Protein AF-X8HZS5-F1 (afdb_monomer_lite)

Foldseek 3Di:
DDDDPDPVRVVVVCVVVVVLQVVLCPPPDPVQQQPDDPVAPDGVVRLVVLVVVVVVLVVVQVVCVVVVHDDDDPDDDPPDCSSVRSVVVVVVVVVVD

Radius of gyration: 16.53 Å; chains: 1; bounding box: 34×29×46 Å

Sequence (97 aa):
MKEYTSKAELTNAIKASYKKYIDEFENISEDFKDKRFEEVDRTPAENLAYQVGWTTLLLKWEKDEKIGLEVHINTVAPFGTFRTKIRKWKKLALQKN

Secondary structure (DSSP, 8-state):
----SSHHHHHHHHHHHHHHHHTTTTT--GGGTT--BTTBS--HHHHHHHHHHHHHHHHHHHHHHHTT------------SHHHHHHHHHHHHHH--

pLDDT: mean 90.87, std 7.94, range [52.94, 96.94]

Structure (mmCIF, N/CA/C/O backbone):
data_AF-X8HZS5-F1
#
_entry.id   AF-X8HZS5-F1
#
loop_
_atom_site.group_PDB
_atom_site.id
_atom_site.type_symbol
_atom_site.label_atom_id
_atom_site.label_alt_id
_atom_site.label_comp_id
_atom_site.label_asym_id
_atom_site.label_entity_id
_atom_site.label_seq_id
_atom_site.pdbx_PDB_ins_code
_atom_site.Cartn_x
_atom_site.Cartn_y
_atom_site.Cartn_z
_atom_site.occupancy
_atom_site.B_iso_or_equiv
_atom_site.auth_seq_id
_atom_site.auth_comp_id
_atom_site.auth_asym_id
_atom_site.auth_atom_id
_atom_site.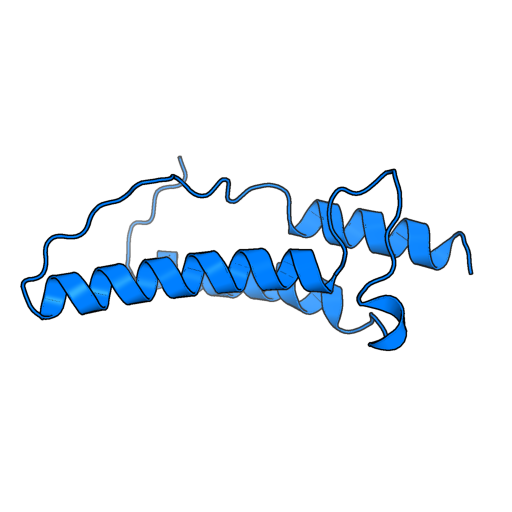pdbx_PDB_model_num
ATOM 1 N N . MET A 1 1 ? 6.283 13.003 14.199 1.00 72.12 1 MET A N 1
ATOM 2 C CA . MET A 1 1 ? 5.209 12.085 13.759 1.00 72.12 1 MET A CA 1
ATOM 3 C C . MET A 1 1 ? 4.077 12.953 13.231 1.00 72.12 1 MET A C 1
ATOM 5 O O . MET A 1 1 ? 3.931 14.052 13.745 1.00 72.12 1 MET A O 1
ATOM 9 N N . LYS A 1 2 ? 3.362 12.564 12.170 1.00 82.38 2 LYS A N 1
ATOM 10 C CA . LYS A 1 2 ? 2.245 13.387 11.684 1.00 82.38 2 LYS A CA 1
ATOM 11 C C . LYS A 1 2 ? 1.023 13.101 12.550 1.00 82.38 2 LYS A C 1
ATOM 13 O O . LYS A 1 2 ? 0.637 11.942 12.663 1.00 82.38 2 LYS A O 1
ATOM 18 N N . GLU A 1 3 ? 0.465 14.136 13.155 1.00 92.81 3 GLU A N 1
ATOM 19 C CA . GLU A 1 3 ? -0.736 14.044 13.984 1.00 92.81 3 GLU A CA 1
ATOM 20 C C . GLU A 1 3 ? -1.978 14.326 13.136 1.00 92.81 3 GLU A C 1
ATOM 22 O O . GLU A 1 3 ? -1.899 15.041 12.135 1.00 92.81 3 GLU A O 1
ATOM 27 N N . TYR A 1 4 ? -3.106 13.732 13.520 1.00 94.94 4 TYR A N 1
ATOM 28 C CA . TYR A 1 4 ? -4.395 13.916 12.858 1.00 94.94 4 TYR A CA 1
ATOM 29 C C . TYR A 1 4 ? -5.433 14.307 13.903 1.00 94.94 4 TYR A C 1
ATOM 31 O O . TYR A 1 4 ? -5.589 13.628 14.915 1.00 94.94 4 TYR A O 1
ATOM 39 N N . THR A 1 5 ? -6.156 15.387 13.639 1.00 94.50 5 THR A N 1
ATOM 40 C CA . THR A 1 5 ? -7.121 15.990 14.570 1.00 94.50 5 THR A CA 1
ATOM 41 C C . THR A 1 5 ? -8.508 15.355 14.485 1.00 94.50 5 THR A C 1
ATOM 43 O O . THR A 1 5 ? -9.330 15.525 15.382 1.00 94.50 5 THR A O 1
ATOM 46 N N . SER A 1 6 ? -8.793 14.604 13.415 1.00 96.56 6 SER A N 1
ATOM 47 C CA . SER A 1 6 ? -10.078 13.929 13.234 1.00 96.56 6 SER A CA 1
ATOM 48 C C . SER A 1 6 ? -9.971 12.623 12.448 1.00 96.56 6 SER A C 1
ATOM 50 O O . SER A 1 6 ? -9.082 12.428 11.613 1.00 96.56 6 SER A O 1
ATOM 52 N N . LYS A 1 7 ? -10.960 11.742 12.645 1.00 95.38 7 LYS A N 1
ATOM 53 C CA . LYS A 1 7 ? -11.135 10.520 11.841 1.00 95.38 7 LYS A CA 1
ATOM 54 C C . LYS A 1 7 ? -11.212 10.830 10.341 1.00 95.38 7 LYS A C 1
ATOM 56 O O . LYS A 1 7 ? -10.670 10.078 9.528 1.00 95.38 7 LYS A O 1
ATOM 61 N N . ALA A 1 8 ? -11.881 11.924 9.974 1.00 96.94 8 ALA A N 1
ATOM 62 C CA . ALA A 1 8 ? -12.014 12.3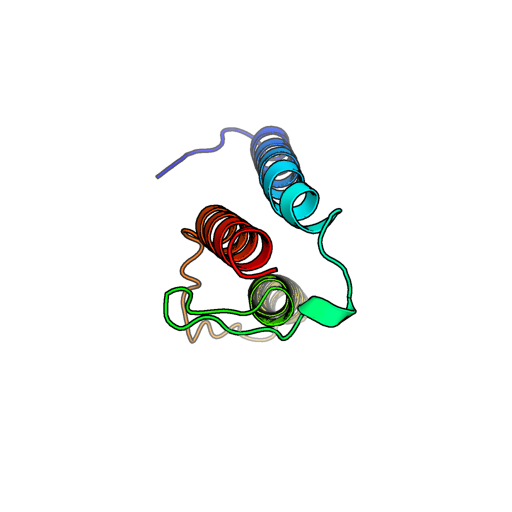57 8.587 1.00 96.94 8 ALA A CA 1
ATOM 63 C C . ALA A 1 8 ? -10.657 12.759 7.993 1.00 96.94 8 ALA A C 1
ATOM 65 O O . ALA A 1 8 ? -10.329 12.338 6.886 1.00 96.94 8 ALA A O 1
ATOM 66 N N . GLU A 1 9 ? -9.843 13.500 8.747 1.00 96.44 9 GLU A N 1
ATOM 67 C CA . GLU A 1 9 ? -8.502 13.907 8.325 1.00 96.44 9 GLU A CA 1
ATOM 68 C C . GLU A 1 9 ? -7.599 12.695 8.064 1.00 96.44 9 GLU A C 1
ATOM 70 O O . GLU A 1 9 ? -7.013 12.584 6.984 1.00 96.44 9 GLU A O 1
ATOM 75 N N . LEU A 1 10 ? -7.562 11.741 9.001 1.00 95.00 10 LEU A N 1
ATOM 76 C CA . LEU A 1 10 ? -6.805 10.498 8.844 1.00 95.00 10 LEU A CA 1
ATOM 77 C C . LEU A 1 10 ? -7.284 9.699 7.624 1.00 95.00 10 LEU A C 1
ATOM 79 O O . LEU A 1 10 ? -6.481 9.274 6.793 1.00 95.00 10 LEU A O 1
ATOM 83 N N . THR A 1 11 ? -8.600 9.534 7.475 1.00 95.94 11 THR A N 1
ATOM 84 C CA . THR A 1 11 ? -9.192 8.791 6.352 1.00 95.94 11 THR A CA 1
ATOM 85 C C . THR A 1 11 ? -8.841 9.438 5.011 1.00 95.94 11 THR A C 1
ATOM 87 O O . THR A 1 11 ? -8.471 8.746 4.060 1.00 95.94 11 THR A O 1
ATOM 90 N N . ASN A 1 12 ? -8.914 10.766 4.925 1.00 96.50 12 ASN A N 1
ATOM 91 C CA . ASN A 1 12 ? -8.571 11.508 3.715 1.00 96.50 12 ASN A CA 1
ATOM 92 C C . ASN A 1 12 ? -7.075 11.413 3.401 1.00 96.50 12 ASN A C 1
ATOM 94 O O . ASN A 1 12 ? -6.705 11.230 2.240 1.00 96.50 12 ASN A O 1
ATOM 98 N N . ALA A 1 13 ? -6.213 11.463 4.417 1.00 94.56 13 ALA A N 1
ATOM 99 C CA . ALA A 1 13 ? -4.775 11.294 4.248 1.00 94.56 13 ALA A CA 1
ATOM 100 C C . ALA A 1 13 ? -4.405 9.889 3.743 1.00 94.56 13 ALA A C 1
ATOM 102 O O . ALA A 1 13 ? -3.563 9.769 2.845 1.00 94.56 13 ALA A O 1
ATOM 103 N N . ILE A 1 14 ? -5.064 8.841 4.258 1.00 93.69 14 ILE A N 1
ATOM 104 C CA . ILE A 1 14 ? -4.909 7.459 3.779 1.00 93.69 14 ILE A CA 1
ATOM 105 C C . ILE A 1 14 ? -5.338 7.366 2.314 1.00 93.69 14 ILE A C 1
ATOM 107 O O . ILE A 1 14 ? -4.545 6.928 1.483 1.00 93.69 14 ILE A O 1
ATOM 111 N N . LYS A 1 15 ? -6.541 7.843 1.968 1.00 95.94 15 LYS A N 1
ATOM 112 C CA . LYS A 1 15 ? -7.059 7.820 0.587 1.00 95.94 15 LYS A CA 1
ATOM 113 C C . LYS A 1 15 ? -6.140 8.556 -0.388 1.00 95.94 15 LYS A C 1
ATOM 115 O O . LYS A 1 15 ? -5.804 8.020 -1.440 1.00 95.94 15 LYS A O 1
ATOM 120 N N . ALA A 1 16 ? -5.696 9.761 -0.033 1.00 95.38 16 ALA A N 1
ATOM 121 C CA . ALA A 1 16 ? -4.823 10.566 -0.882 1.00 95.38 16 ALA A CA 1
ATOM 122 C C . ALA A 1 16 ? -3.443 9.916 -1.086 1.00 95.38 16 ALA A C 1
ATOM 124 O O . ALA A 1 16 ? -2.887 9.967 -2.185 1.00 95.38 16 ALA A O 1
ATOM 125 N N . SER A 1 17 ? -2.884 9.299 -0.042 1.00 92.69 17 SER A N 1
ATOM 126 C CA . SER A 1 17 ? -1.592 8.604 -0.120 1.00 92.69 17 SER A CA 1
ATOM 127 C C . SER A 1 17 ? -1.699 7.295 -0.901 1.00 92.69 17 SER A C 1
ATOM 129 O O . SER A 1 17 ? -0.842 7.021 -1.740 1.00 92.69 17 SER A O 1
ATOM 131 N N . TYR A 1 18 ? -2.772 6.532 -0.675 1.00 93.88 18 TYR A N 1
ATOM 132 C CA . TYR A 1 18 ? -3.084 5.315 -1.417 1.00 93.88 18 TYR A CA 1
ATOM 133 C C . TYR A 1 18 ? -3.261 5.602 -2.906 1.00 93.88 18 TYR A C 1
ATOM 135 O O . TYR A 1 18 ? -2.617 4.942 -3.713 1.00 93.88 18 TYR A O 1
ATOM 143 N N . LYS A 1 19 ? -4.030 6.638 -3.273 1.00 95.75 19 LYS A N 1
ATOM 144 C CA . LYS A 1 19 ? -4.209 7.027 -4.676 1.00 95.75 19 LYS A CA 1
ATOM 145 C C . LYS A 1 19 ? -2.865 7.275 -5.370 1.00 95.75 19 LYS A C 1
ATOM 147 O O . LYS A 1 19 ? -2.552 6.650 -6.371 1.00 95.75 19 LYS A O 1
ATOM 152 N N . LYS A 1 20 ? -2.003 8.103 -4.772 1.00 94.62 20 LYS A N 1
ATOM 153 C CA . LYS A 1 20 ? -0.657 8.370 -5.312 1.00 94.62 20 LYS A CA 1
ATOM 154 C C . LYS A 1 20 ? 0.207 7.115 -5.455 1.00 94.62 20 LYS A C 1
ATOM 156 O O . LYS A 1 20 ? 1.154 7.136 -6.236 1.00 94.62 20 LYS A O 1
ATOM 161 N N . TYR A 1 21 ? -0.028 6.092 -4.638 1.00 94.88 21 TYR A N 1
ATOM 162 C CA . TYR A 1 21 ? 0.698 4.829 -4.685 1.00 94.88 21 TYR A CA 1
ATOM 163 C C . TYR A 1 21 ? 0.145 3.893 -5.762 1.00 94.88 21 TYR A C 1
ATOM 165 O O . TYR A 1 21 ? 0.929 3.416 -6.576 1.00 94.88 21 TYR A O 1
ATOM 173 N N . ILE A 1 22 ? -1.171 3.663 -5.792 1.00 95.50 22 ILE A N 1
ATOM 174 C CA . ILE A 1 22 ? -1.798 2.713 -6.716 1.00 95.50 22 ILE A CA 1
ATOM 175 C C . ILE A 1 22 ? -1.729 3.193 -8.169 1.00 95.50 22 ILE A C 1
ATOM 177 O O . ILE A 1 22 ? -1.441 2.389 -9.050 1.00 95.50 22 ILE A O 1
ATOM 181 N N . ASP A 1 23 ? -1.832 4.508 -8.401 1.00 96.00 23 ASP A N 1
ATOM 182 C CA . ASP A 1 23 ? -1.669 5.119 -9.728 1.00 96.00 23 ASP A CA 1
ATOM 183 C C . ASP A 1 23 ? -0.271 4.815 -10.330 1.00 96.00 23 ASP A C 1
ATOM 185 O O . ASP A 1 23 ? -0.069 4.870 -11.541 1.00 96.00 23 ASP A O 1
ATOM 189 N N . GLU A 1 24 ? 0.739 4.460 -9.517 1.00 95.12 24 GLU A N 1
ATOM 190 C CA . GLU A 1 24 ? 2.054 4.075 -10.048 1.00 95.12 24 GLU A CA 1
ATOM 191 C C . GLU A 1 24 ? 2.037 2.719 -10.780 1.00 95.12 24 GLU A C 1
ATOM 193 O O . GLU A 1 24 ? 2.981 2.467 -11.535 1.00 95.12 24 GLU A O 1
ATOM 198 N N . PHE A 1 25 ? 1.006 1.888 -10.587 1.00 94.81 25 PHE A N 1
ATOM 199 C CA . PHE A 1 25 ? 0.880 0.540 -11.157 1.00 94.81 25 PHE A CA 1
ATOM 200 C C . PHE A 1 25 ? 0.015 0.474 -12.424 1.00 94.81 25 PHE A C 1
ATOM 202 O O . PHE A 1 25 ? 0.145 -0.495 -13.160 1.00 94.81 25 PHE A O 1
ATOM 209 N N . GLU A 1 26 ? -0.797 1.495 -12.730 1.00 92.75 26 GLU A N 1
ATOM 210 C CA . GLU A 1 26 ? -1.746 1.486 -13.867 1.00 92.75 26 GLU A CA 1
ATOM 211 C C . GLU A 1 26 ? -1.099 1.171 -15.227 1.0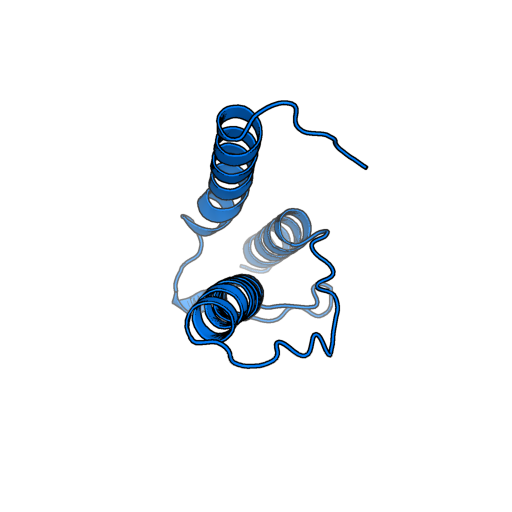0 92.75 26 GLU A C 1
ATOM 213 O O . GLU A 1 26 ? -1.734 0.591 -16.099 1.00 92.75 26 GLU A O 1
ATOM 218 N N . ASN A 1 27 ? 0.174 1.535 -15.407 1.00 89.81 27 ASN A N 1
ATOM 219 C CA . ASN A 1 27 ? 0.910 1.366 -16.665 1.00 89.81 27 ASN A CA 1
ATOM 220 C C . ASN A 1 27 ? 1.951 0.233 -16.613 1.00 89.81 27 ASN A C 1
ATOM 222 O O . ASN A 1 27 ? 2.913 0.239 -17.381 1.00 89.81 27 ASN A O 1
ATOM 226 N N . ILE A 1 28 ? 1.826 -0.700 -15.667 1.00 91.75 28 ILE A N 1
ATOM 227 C CA . ILE A 1 28 ? 2.703 -1.871 -15.570 1.00 91.75 28 ILE A CA 1
ATOM 228 C C . ILE A 1 28 ? 1.962 -3.061 -16.182 1.00 91.75 28 ILE A C 1
ATOM 230 O O . ILE A 1 28 ? 0.943 -3.478 -15.645 1.00 91.75 28 ILE A O 1
ATOM 234 N N . SER A 1 29 ? 2.472 -3.612 -17.291 1.00 93.25 29 SER A N 1
ATOM 235 C CA . SER A 1 29 ? 1.927 -4.864 -17.843 1.00 93.25 29 SER A CA 1
ATOM 236 C C . SER A 1 29 ? 2.095 -6.003 -16.836 1.00 93.25 29 SER A C 1
ATOM 238 O O . SER A 1 29 ? 3.145 -6.111 -16.193 1.00 93.25 29 SER A O 1
ATOM 240 N N . GLU A 1 30 ? 1.094 -6.879 -16.753 1.00 92.50 30 GLU A N 1
ATOM 241 C CA . GLU A 1 30 ? 1.117 -8.082 -15.913 1.00 92.50 30 GLU A CA 1
ATOM 242 C C . GLU A 1 30 ? 2.325 -8.981 -16.214 1.00 92.50 30 GLU A C 1
ATOM 244 O O . GLU A 1 30 ? 2.907 -9.559 -15.298 1.00 92.50 30 GLU A O 1
ATOM 249 N N . ASP A 1 31 ? 2.801 -9.009 -17.462 1.00 93.38 31 ASP A N 1
ATOM 250 C CA . ASP A 1 31 ? 3.994 -9.774 -17.859 1.00 93.38 31 ASP A CA 1
ATOM 251 C C . ASP A 1 31 ? 5.268 -9.327 -17.120 1.00 93.38 31 ASP A C 1
ATOM 253 O O . ASP A 1 31 ? 6.230 -10.085 -16.986 1.00 93.38 31 ASP A O 1
ATOM 257 N N . PHE A 1 32 ? 5.294 -8.090 -16.612 1.00 93.06 32 PHE A N 1
ATOM 258 C CA . PHE A 1 32 ? 6.428 -7.550 -15.868 1.00 93.06 32 PHE A CA 1
ATOM 259 C C . PHE A 1 32 ? 6.257 -7.619 -14.346 1.00 93.06 32 PHE A C 1
ATOM 261 O O . PHE A 1 32 ? 7.172 -7.208 -13.627 1.00 93.06 32 PHE A O 1
ATOM 268 N N . LYS A 1 33 ? 5.143 -8.148 -13.824 1.00 93.38 33 LYS A N 1
ATOM 269 C CA . LYS A 1 33 ? 4.830 -8.106 -12.383 1.00 93.38 33 LYS A CA 1
ATOM 270 C C . LYS A 1 33 ? 5.882 -8.777 -11.491 1.00 93.38 33 LYS A C 1
ATOM 272 O O . LYS A 1 33 ? 6.058 -8.358 -10.347 1.00 93.38 33 LYS A O 1
ATOM 277 N N . ASP A 1 34 ? 6.606 -9.760 -12.033 1.00 96.19 34 ASP A N 1
ATOM 278 C CA . ASP A 1 34 ? 7.640 -10.539 -11.340 1.00 96.19 34 ASP A CA 1
ATOM 279 C C . ASP A 1 34 ? 9.070 -10.226 -11.824 1.00 96.19 34 ASP A C 1
ATOM 281 O O . ASP A 1 34 ? 10.036 -10.833 -11.356 1.00 96.19 34 ASP A O 1
ATOM 285 N N . LYS A 1 35 ? 9.252 -9.256 -12.735 1.00 94.44 35 LYS A N 1
ATOM 286 C CA . LYS A 1 35 ? 10.589 -8.879 -13.224 1.00 94.44 35 LYS A CA 1
ATOM 287 C C . LYS A 1 35 ? 11.384 -8.221 -12.093 1.00 94.44 35 LYS A C 1
ATOM 289 O O . LYS A 1 35 ? 10.973 -7.198 -11.539 1.00 94.44 35 LYS A O 1
ATOM 294 N N . ARG A 1 36 ? 12.541 -8.795 -11.761 1.00 94.75 36 ARG A N 1
ATOM 295 C CA . ARG A 1 36 ? 13.447 -8.303 -10.711 1.00 94.75 36 ARG A CA 1
ATOM 296 C C . ARG A 1 36 ? 14.603 -7.499 -11.311 1.00 94.75 36 ARG A C 1
ATOM 298 O O . ARG A 1 36 ? 15.091 -7.817 -12.391 1.00 94.75 36 ARG A O 1
ATOM 305 N N . PHE A 1 37 ? 15.051 -6.481 -10.582 1.00 93.12 37 PHE A N 1
ATOM 306 C CA . PHE A 1 37 ? 16.261 -5.711 -10.877 1.00 93.12 37 PHE A CA 1
ATOM 307 C C . PHE A 1 37 ? 17.124 -5.650 -9.618 1.00 93.12 37 PHE A C 1
ATOM 309 O O . PHE A 1 37 ? 16.576 -5.460 -8.538 1.00 93.12 37 PHE A O 1
ATOM 316 N N . GLU A 1 38 ? 18.445 -5.788 -9.733 1.00 90.88 38 GLU A N 1
ATOM 317 C CA . GLU A 1 38 ? 19.360 -5.787 -8.575 1.00 90.88 38 GLU A CA 1
ATOM 318 C C . GLU A 1 38 ? 19.292 -4.480 -7.774 1.00 90.88 38 GLU A C 1
ATOM 320 O O . GLU A 1 38 ? 19.462 -4.458 -6.558 1.00 90.88 38 GLU A O 1
ATOM 325 N N . GLU A 1 39 ? 18.974 -3.373 -8.442 1.00 90.62 39 GLU A N 1
ATOM 326 C CA . GLU A 1 39 ? 18.914 -2.051 -7.838 1.00 90.62 39 GLU A CA 1
ATOM 327 C C . GLU A 1 39 ? 17.613 -1.802 -7.046 1.00 90.62 39 GLU A C 1
ATOM 329 O O . GLU A 1 39 ? 17.466 -0.727 -6.443 1.00 90.62 39 GLU A O 1
ATOM 334 N N . VAL A 1 40 ? 16.652 -2.739 -7.064 1.00 91.31 40 VAL A N 1
ATOM 335 C CA . VAL A 1 40 ? 15.368 -2.650 -6.350 1.00 91.31 40 VAL A CA 1
ATOM 336 C C . VAL A 1 40 ? 15.061 -3.963 -5.627 1.00 91.31 40 VAL A C 1
ATOM 338 O O . VAL A 1 40 ? 15.053 -5.041 -6.202 1.00 91.31 40 VAL A O 1
ATOM 341 N N . ASP A 1 41 ? 14.717 -3.859 -4.350 1.00 88.69 41 ASP A N 1
ATOM 342 C CA . ASP A 1 41 ? 14.505 -4.993 -3.449 1.00 88.69 41 ASP A CA 1
ATOM 343 C C . ASP A 1 41 ? 13.240 -5.820 -3.733 1.00 88.69 41 ASP A C 1
ATOM 345 O O . ASP A 1 41 ? 13.136 -6.948 -3.260 1.00 88.69 41 ASP A O 1
ATOM 349 N N . ARG A 1 42 ? 12.264 -5.269 -4.464 1.00 91.62 42 ARG A N 1
ATOM 350 C CA . ARG A 1 42 ? 10.948 -5.888 -4.676 1.00 91.62 42 ARG A CA 1
ATOM 351 C C . ARG A 1 42 ? 10.477 -5.773 -6.119 1.00 91.62 42 ARG A C 1
ATOM 353 O O . ARG A 1 42 ? 10.636 -4.718 -6.739 1.00 91.62 42 ARG A O 1
ATOM 360 N N . THR A 1 43 ? 9.824 -6.820 -6.608 1.00 95.62 43 THR A N 1
ATOM 361 C CA . THR A 1 43 ? 9.018 -6.769 -7.837 1.00 95.62 43 THR A CA 1
ATOM 362 C C . THR A 1 43 ? 7.726 -5.962 -7.610 1.00 95.62 43 THR A C 1
ATOM 364 O O . THR A 1 43 ? 7.353 -5.707 -6.456 1.00 95.62 43 THR A O 1
ATOM 367 N N . PRO A 1 44 ? 7.010 -5.531 -8.668 1.00 96.31 44 PRO A N 1
ATOM 368 C CA . PRO A 1 44 ? 5.685 -4.929 -8.525 1.00 96.31 44 PRO A CA 1
ATOM 369 C C . PRO A 1 44 ? 4.720 -5.795 -7.703 1.00 96.31 44 PRO A C 1
ATOM 371 O O . PRO A 1 44 ? 4.077 -5.277 -6.786 1.00 96.31 44 PRO A O 1
ATOM 374 N N . ALA A 1 45 ? 4.684 -7.107 -7.959 1.00 96.31 45 ALA A N 1
ATOM 375 C CA . ALA A 1 45 ? 3.847 -8.041 -7.212 1.00 96.31 45 ALA A CA 1
ATOM 376 C C . ALA A 1 45 ? 4.232 -8.097 -5.723 1.00 96.31 45 ALA A C 1
ATOM 378 O O . ALA A 1 45 ? 3.370 -7.961 -4.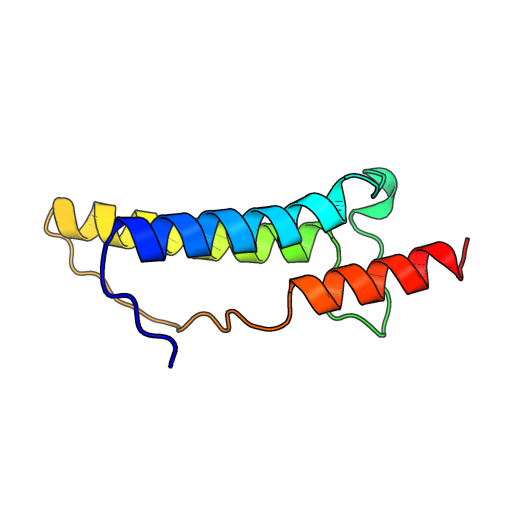856 1.00 96.31 45 ALA A O 1
ATOM 379 N N . GLU A 1 46 ? 5.525 -8.204 -5.402 1.00 95.69 46 GLU A N 1
ATOM 380 C CA . GLU A 1 46 ? 6.015 -8.212 -4.015 1.00 95.69 46 GLU A CA 1
ATOM 381 C C . GLU A 1 46 ? 5.742 -6.888 -3.287 1.00 95.69 46 GLU A C 1
ATOM 383 O O . GLU A 1 46 ? 5.467 -6.868 -2.085 1.00 95.69 46 GLU A O 1
ATOM 388 N N . ASN A 1 47 ? 5.812 -5.764 -4.005 1.00 94.69 47 ASN A N 1
ATOM 389 C CA . ASN A 1 47 ? 5.524 -4.442 -3.456 1.00 94.69 47 ASN A CA 1
ATOM 390 C C . ASN A 1 47 ? 4.059 -4.339 -2.999 1.00 94.69 47 ASN A C 1
ATOM 392 O O . ASN A 1 47 ? 3.812 -3.890 -1.875 1.00 94.69 47 ASN A O 1
ATOM 396 N N . LEU A 1 48 ? 3.118 -4.809 -3.829 1.00 94.81 48 LEU A N 1
ATOM 397 C CA . LEU A 1 48 ? 1.692 -4.883 -3.496 1.00 94.81 48 LEU A CA 1
ATOM 398 C C . LEU A 1 48 ? 1.418 -5.902 -2.386 1.00 94.81 48 LEU A C 1
ATOM 400 O O . LEU A 1 48 ? 0.753 -5.570 -1.403 1.00 94.81 48 LEU A O 1
ATOM 404 N N . ALA A 1 49 ? 1.974 -7.113 -2.503 1.00 95.06 49 ALA A N 1
ATOM 405 C CA . ALA A 1 49 ? 1.791 -8.191 -1.533 1.00 95.06 49 ALA A CA 1
ATOM 406 C C . ALA A 1 49 ? 2.194 -7.760 -0.117 1.00 95.06 49 ALA A C 1
ATOM 408 O O . ALA A 1 49 ? 1.517 -8.095 0.854 1.00 95.06 49 ALA A O 1
ATOM 409 N N . TYR A 1 50 ? 3.243 -6.942 0.005 1.00 93.12 50 TYR A N 1
ATOM 410 C CA . TYR A 1 50 ? 3.650 -6.372 1.285 1.00 93.12 50 TYR A CA 1
ATOM 411 C C . TYR A 1 50 ? 2.554 -5.501 1.924 1.00 93.12 50 TYR A C 1
ATOM 413 O O . TYR A 1 50 ? 2.277 -5.639 3.115 1.00 93.12 50 TYR A O 1
ATOM 421 N N . GLN A 1 51 ? 1.903 -4.622 1.150 1.00 92.19 51 GLN A N 1
ATOM 422 C CA . GLN A 1 51 ? 0.826 -3.769 1.674 1.00 92.19 51 GLN A CA 1
ATOM 423 C C . GLN A 1 51 ? -0.401 -4.603 2.061 1.00 92.19 51 GLN A C 1
ATOM 425 O O . GLN A 1 51 ? -1.010 -4.373 3.109 1.00 92.19 51 GLN A O 1
ATOM 430 N N . VAL A 1 52 ? -0.744 -5.594 1.234 1.00 94.06 52 VAL A N 1
ATOM 431 C CA . VAL A 1 52 ? -1.861 -6.514 1.487 1.00 94.06 52 VAL A CA 1
ATOM 432 C C . VAL A 1 52 ? -1.623 -7.317 2.765 1.00 94.06 52 VAL A C 1
ATOM 434 O O . VAL A 1 52 ? -2.516 -7.392 3.607 1.00 94.06 52 VAL A O 1
ATOM 437 N N . GLY A 1 53 ? -0.416 -7.853 2.964 1.00 92.88 53 GLY A N 1
ATOM 438 C CA . GLY A 1 53 ? -0.067 -8.607 4.168 1.00 92.88 53 GLY A CA 1
ATOM 439 C C . GLY A 1 53 ? -0.273 -7.791 5.445 1.00 92.88 53 GLY A C 1
ATOM 440 O O . GLY A 1 53 ? -0.963 -8.233 6.361 1.00 92.88 53 GLY A O 1
ATOM 441 N N . TRP A 1 54 ? 0.242 -6.561 5.487 1.00 92.25 54 TRP A N 1
ATOM 442 C CA . TRP A 1 54 ? 0.109 -5.710 6.672 1.00 92.25 54 TRP A CA 1
ATOM 443 C C . TRP A 1 54 ? -1.307 -5.212 6.937 1.00 92.25 54 TRP A C 1
ATOM 445 O O . TRP A 1 54 ? -1.742 -5.193 8.086 1.00 92.25 54 TRP A O 1
ATOM 455 N N . THR A 1 55 ? -2.040 -4.812 5.898 1.00 92.56 55 THR A N 1
ATOM 456 C CA . THR A 1 55 ? -3.436 -4.377 6.066 1.00 92.56 55 THR A CA 1
ATOM 457 C C . THR A 1 55 ? -4.326 -5.533 6.516 1.00 92.56 55 THR A C 1
ATOM 459 O O . THR A 1 55 ? -5.180 -5.341 7.377 1.00 92.56 55 THR A O 1
ATOM 462 N N . THR A 1 56 ? -4.066 -6.748 6.029 1.00 93.94 56 THR A N 1
ATOM 463 C CA . THR A 1 56 ? -4.745 -7.965 6.495 1.00 93.94 56 THR A CA 1
ATOM 464 C C . THR A 1 56 ? -4.443 -8.253 7.966 1.00 93.94 56 THR A C 1
ATOM 466 O O . THR A 1 56 ? -5.365 -8.562 8.717 1.00 93.94 56 THR A O 1
ATOM 469 N N . LEU A 1 57 ? -3.186 -8.106 8.406 1.00 93.25 57 LEU A N 1
ATOM 470 C CA . LEU A 1 57 ? -2.815 -8.263 9.819 1.00 93.25 57 LEU A CA 1
ATOM 471 C C . LEU A 1 57 ? -3.516 -7.239 10.717 1.00 93.25 57 LEU A C 1
ATOM 473 O O . LEU A 1 57 ? -4.084 -7.622 11.735 1.00 93.25 57 LEU A O 1
ATOM 477 N N . LEU A 1 58 ? -3.548 -5.966 10.313 1.00 92.19 58 LEU A N 1
ATOM 478 C CA . LEU A 1 58 ? -4.238 -4.912 11.062 1.00 92.19 58 LEU A CA 1
ATOM 479 C C . LEU A 1 58 ? -5.735 -5.217 11.229 1.00 92.19 58 LEU A C 1
ATOM 481 O O . LEU A 1 58 ? -6.278 -5.097 12.323 1.00 92.19 58 LEU A O 1
ATOM 485 N N . LEU A 1 59 ? -6.399 -5.649 10.152 1.00 93.75 59 LEU A N 1
ATOM 486 C CA . LEU A 1 59 ? -7.811 -6.039 10.196 1.00 93.75 59 LEU A CA 1
ATOM 487 C C . LEU A 1 59 ? -8.041 -7.297 11.039 1.00 93.75 59 LEU A C 1
ATOM 489 O O . LEU A 1 59 ? -9.072 -7.412 11.701 1.00 93.75 59 LEU A O 1
ATOM 493 N N . LYS A 1 60 ? -7.094 -8.242 11.018 1.00 93.81 60 LYS A N 1
ATOM 494 C CA . LYS A 1 60 ? -7.143 -9.444 11.851 1.00 93.81 60 LYS A CA 1
ATOM 495 C C . LYS A 1 60 ? -7.067 -9.088 13.333 1.00 93.81 60 LYS A C 1
ATOM 497 O O . LYS A 1 60 ? -7.879 -9.601 14.088 1.00 93.81 60 LYS A O 1
ATOM 502 N N . TRP A 1 61 ? -6.157 -8.203 13.731 1.00 94.50 61 TRP A N 1
ATOM 503 C CA . TRP A 1 61 ? -6.041 -7.753 15.120 1.00 94.50 61 TRP A CA 1
ATOM 504 C C . TRP A 1 61 ? -7.334 -7.116 15.626 1.00 94.50 61 TRP A C 1
ATOM 506 O O . TRP A 1 61 ? -7.860 -7.548 16.643 1.00 94.50 61 TRP A O 1
ATOM 516 N N . GLU A 1 62 ? -7.914 -6.194 14.855 1.00 94.75 62 GLU A N 1
ATOM 517 C CA . GLU A 1 62 ? -9.210 -5.576 15.176 1.00 94.75 62 GLU A CA 1
ATOM 518 C C . GLU A 1 62 ? -10.335 -6.618 15.316 1.00 94.75 62 GLU A C 1
ATOM 520 O O . GLU A 1 62 ? -11.225 -6.492 16.158 1.00 94.75 62 GLU A O 1
ATOM 525 N N . LYS A 1 63 ? -10.333 -7.654 14.467 1.00 95.56 63 LYS A N 1
ATOM 526 C CA . LYS A 1 63 ? -11.327 -8.731 14.522 1.00 95.56 63 LYS A CA 1
ATOM 527 C C . LYS A 1 63 ? -11.140 -9.608 15.758 1.00 95.56 63 LYS A C 1
ATOM 529 O O . LYS A 1 63 ? -12.133 -9.924 16.406 1.00 95.56 63 LYS A O 1
ATOM 534 N N . ASP A 1 64 ? -9.906 -10.015 16.034 1.00 95.50 64 ASP A N 1
ATOM 535 C CA . ASP A 1 64 ? -9.548 -10.891 17.148 1.00 95.50 64 ASP A CA 1
ATOM 536 C C . ASP A 1 64 ? -9.842 -10.189 18.490 1.00 95.50 64 ASP A C 1
ATOM 538 O O . ASP A 1 64 ? -10.494 -10.771 19.356 1.00 95.50 64 ASP A O 1
ATOM 542 N N . GLU A 1 65 ? -9.505 -8.902 18.616 1.00 95.44 65 GLU A N 1
ATOM 543 C CA . GLU A 1 65 ? -9.828 -8.083 19.793 1.00 95.44 65 GLU A CA 1
ATOM 544 C C . GLU A 1 65 ? -11.345 -7.974 20.019 1.00 95.44 65 GLU A C 1
ATOM 546 O O . GLU A 1 65 ? -11.832 -8.168 21.133 1.00 95.44 65 GLU A O 1
ATOM 551 N N . LYS A 1 66 ? -12.130 -7.761 18.951 1.00 96.31 66 LYS A N 1
ATOM 552 C CA . LYS A 1 66 ? -13.602 -7.698 19.032 1.00 96.31 66 LYS A CA 1
ATOM 553 C C . LYS A 1 66 ? -14.262 -8.975 19.540 1.00 96.31 66 LYS A C 1
ATOM 555 O O . LYS A 1 66 ? -15.379 -8.903 20.048 1.00 96.31 66 LYS A O 1
ATOM 560 N N . ILE A 1 67 ? -13.615 -10.127 19.378 1.00 96.94 67 ILE A N 1
ATOM 561 C CA . ILE A 1 67 ? -14.111 -11.418 19.876 1.00 96.94 67 ILE A CA 1
ATOM 562 C C . ILE A 1 67 ? -13.448 -11.834 21.198 1.00 96.94 67 ILE A C 1
ATOM 564 O O . ILE A 1 67 ? -13.647 -12.961 21.645 1.00 96.94 67 ILE A O 1
ATOM 568 N N . GLY A 1 68 ? -12.689 -10.932 21.831 1.00 95.88 68 GLY A N 1
ATOM 569 C CA . GLY A 1 68 ? -12.058 -11.149 23.132 1.00 95.88 68 GLY A CA 1
ATOM 570 C C . GLY A 1 68 ? -10.783 -11.993 23.094 1.00 95.88 68 GLY A C 1
ATOM 571 O O . GLY A 1 68 ? -10.365 -12.489 24.138 1.00 95.88 68 GLY A O 1
ATOM 572 N N . LEU A 1 69 ? -10.170 -12.184 21.920 1.00 95.94 69 LEU A N 1
ATOM 573 C CA . LEU A 1 69 ? -8.861 -12.827 21.815 1.00 95.94 69 LEU A CA 1
ATOM 574 C C . LEU A 1 69 ? -7.747 -11.816 22.095 1.00 95.94 69 LEU A C 1
ATOM 576 O O . LEU A 1 69 ? -7.813 -10.657 21.689 1.00 95.94 69 LEU A O 1
ATOM 580 N N . GLU A 1 70 ? -6.688 -12.281 22.751 1.00 92.81 70 GLU A N 1
ATOM 581 C CA . GLU A 1 70 ? -5.497 -11.474 22.990 1.00 92.81 70 GLU A CA 1
ATOM 582 C C . GLU A 1 70 ? -4.734 -11.232 21.678 1.00 92.81 70 GLU A C 1
ATOM 584 O O . GLU A 1 70 ? -4.363 -12.165 20.960 1.00 9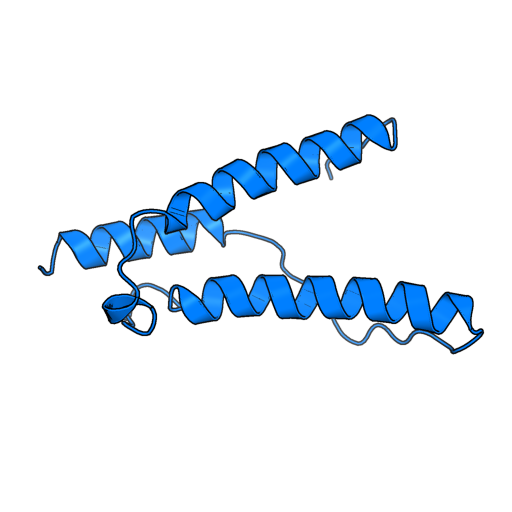2.81 70 GLU A O 1
ATOM 589 N N . VAL A 1 71 ? -4.488 -9.959 21.363 1.00 89.81 71 VAL A N 1
ATOM 590 C CA . VAL A 1 71 ? -3.718 -9.555 20.186 1.00 89.81 71 VAL A CA 1
ATOM 591 C C . VAL A 1 71 ? -2.242 -9.470 20.550 1.00 89.81 71 VAL A C 1
ATOM 593 O O . VAL A 1 71 ? -1.821 -8.592 21.301 1.00 89.81 71 VAL A O 1
ATOM 596 N N . HIS A 1 72 ? -1.431 -10.338 19.950 1.00 85.81 72 HIS A N 1
ATOM 597 C CA . HIS A 1 72 ? 0.018 -10.281 20.096 1.00 85.81 72 HIS A CA 1
ATOM 598 C C . HIS A 1 72 ? 0.684 -9.654 18.862 1.00 85.81 72 HIS A C 1
ATOM 600 O O . HIS A 1 72 ? 0.640 -10.199 17.753 1.00 85.81 72 HIS A O 1
ATOM 606 N N . ILE A 1 73 ? 1.318 -8.494 19.055 1.00 84.06 73 ILE A N 1
ATOM 607 C CA . ILE A 1 73 ? 2.028 -7.765 17.998 1.00 84.06 73 ILE A CA 1
ATOM 608 C C . ILE A 1 73 ? 3.498 -8.193 18.004 1.00 84.06 73 ILE A C 1
ATOM 610 O O . ILE A 1 73 ? 4.315 -7.668 18.753 1.00 84.06 73 ILE A O 1
ATOM 614 N N . ASN A 1 74 ? 3.843 -9.131 17.123 1.00 79.62 74 ASN A N 1
ATOM 615 C CA . ASN A 1 74 ? 5.211 -9.647 16.991 1.00 79.62 74 ASN A CA 1
ATOM 616 C C . ASN A 1 74 ? 6.161 -8.719 16.220 1.00 79.62 74 ASN A C 1
ATOM 618 O O . ASN A 1 74 ? 7.372 -8.937 16.199 1.00 79.62 74 ASN A O 1
ATOM 622 N N . THR A 1 75 ? 5.636 -7.758 15.457 1.00 77.00 75 THR A N 1
ATOM 623 C CA . THR A 1 75 ? 6.446 -7.007 14.490 1.00 77.00 75 THR A CA 1
ATOM 624 C C . THR A 1 75 ? 5.800 -5.670 14.150 1.00 77.00 75 THR A C 1
ATOM 626 O O . THR A 1 75 ? 4.582 -5.573 14.014 1.00 77.00 75 THR A O 1
ATOM 629 N N . VAL A 1 76 ? 6.631 -4.645 13.958 1.00 77.25 76 VAL A N 1
ATOM 630 C CA . VAL A 1 76 ? 6.214 -3.328 13.463 1.00 77.25 76 VAL A CA 1
ATOM 631 C C . VAL A 1 76 ? 6.459 -3.221 11.961 1.00 77.25 76 VAL A C 1
ATOM 633 O O . VAL A 1 76 ? 7.509 -3.617 11.457 1.00 77.25 76 VAL A O 1
ATOM 636 N N . ALA A 1 77 ? 5.492 -2.674 11.233 1.00 72.44 77 ALA A N 1
ATOM 637 C CA . ALA A 1 77 ? 5.584 -2.499 9.791 1.00 72.44 77 ALA A CA 1
ATOM 638 C C . ALA A 1 77 ? 6.425 -1.262 9.425 1.00 72.44 77 ALA A C 1
ATOM 640 O O . ALA A 1 77 ? 6.019 -0.136 9.732 1.00 72.44 77 ALA A O 1
ATOM 641 N N . PRO A 1 78 ? 7.557 -1.404 8.714 1.00 71.75 78 PRO A N 1
ATOM 642 C CA . PRO A 1 78 ? 8.273 -0.265 8.154 1.00 71.75 78 PRO A CA 1
ATOM 643 C C . PRO A 1 78 ? 7.527 0.292 6.929 1.00 71.75 78 PRO A C 1
ATOM 645 O O . PRO A 1 78 ? 7.886 0.023 5.781 1.00 71.75 78 PRO A O 1
ATOM 648 N N . PHE A 1 79 ? 6.484 1.095 7.157 1.00 67.88 79 PHE A N 1
ATOM 649 C CA . PHE A 1 79 ? 5.742 1.804 6.108 1.00 67.88 79 PHE A CA 1
ATOM 650 C C . PHE A 1 79 ? 6.537 3.003 5.571 1.00 67.88 79 PHE A C 1
ATOM 652 O O . PHE A 1 79 ? 6.235 4.162 5.845 1.00 67.88 79 PHE A O 1
ATOM 659 N N . GLY A 1 80 ? 7.582 2.736 4.790 1.00 70.56 80 GLY A N 1
ATOM 660 C CA . GLY A 1 80 ? 8.390 3.777 4.162 1.00 70.56 80 GLY A CA 1
ATOM 661 C C . GLY A 1 80 ? 8.933 3.337 2.811 1.00 70.56 80 GLY A C 1
ATOM 662 O O . GLY A 1 80 ? 9.313 2.186 2.627 1.00 70.56 80 GLY A O 1
ATOM 663 N N . THR A 1 81 ? 9.016 4.268 1.856 1.00 82.75 81 THR A N 1
ATOM 664 C CA . THR A 1 81 ? 9.710 4.120 0.554 1.00 82.75 81 THR A CA 1
ATOM 665 C C . THR A 1 81 ? 9.082 3.199 -0.514 1.00 82.75 81 THR A C 1
ATOM 667 O O . THR A 1 81 ? 9.638 3.074 -1.600 1.00 82.75 81 THR A O 1
ATOM 670 N N . PHE A 1 82 ? 7.8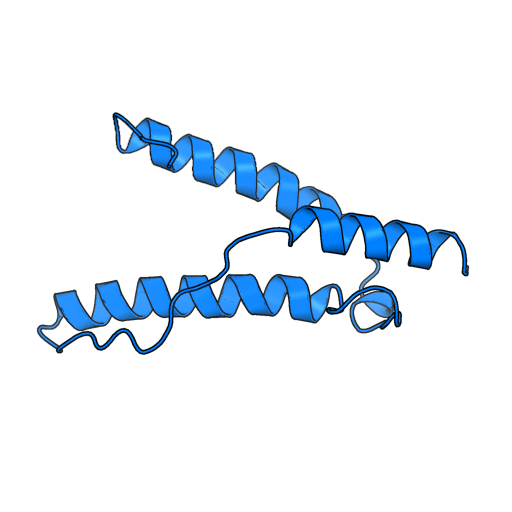98 2.607 -0.311 1.00 89.75 82 PHE A N 1
ATOM 671 C CA . PHE A 1 82 ? 7.280 1.713 -1.318 1.00 89.75 82 PHE A CA 1
ATOM 672 C C . PHE A 1 82 ? 6.977 2.391 -2.658 1.00 89.75 82 PHE A C 1
ATOM 674 O O . PHE A 1 82 ? 7.296 1.850 -3.720 1.00 89.75 82 PHE A O 1
ATOM 681 N N . ARG A 1 83 ? 6.420 3.608 -2.610 1.00 91.69 83 ARG A N 1
ATOM 682 C CA . ARG A 1 83 ? 6.122 4.401 -3.810 1.00 91.69 83 ARG A CA 1
ATOM 683 C C . ARG A 1 83 ? 7.393 4.796 -4.573 1.00 91.69 83 ARG A C 1
ATOM 685 O O . ARG A 1 83 ? 7.419 4.791 -5.799 1.00 91.69 83 ARG A O 1
ATOM 692 N N . THR A 1 84 ? 8.467 5.148 -3.870 1.00 92.62 84 THR A N 1
ATOM 693 C CA . THR A 1 84 ? 9.737 5.504 -4.522 1.00 92.62 84 THR A CA 1
ATOM 694 C C . THR A 1 84 ? 10.416 4.279 -5.131 1.00 92.62 84 THR A C 1
ATOM 696 O O . THR A 1 84 ? 10.967 4.384 -6.226 1.00 92.62 84 THR A O 1
ATOM 699 N N . LYS A 1 85 ? 10.297 3.108 -4.493 1.00 92.69 85 LYS A N 1
ATOM 700 C CA . LYS A 1 85 ? 10.785 1.824 -5.017 1.00 92.69 85 LYS A CA 1
ATOM 701 C C . LYS A 1 85 ? 10.105 1.423 -6.324 1.00 92.69 85 LYS A C 1
ATOM 703 O O . LYS A 1 85 ? 10.809 1.160 -7.295 1.00 92.69 85 LYS A O 1
ATOM 708 N N . ILE A 1 86 ? 8.770 1.478 -6.405 1.00 94.69 86 ILE A N 1
ATOM 709 C CA . ILE A 1 86 ? 8.061 1.155 -7.659 1.00 94.69 86 ILE A CA 1
ATOM 710 C C . ILE A 1 86 ? 8.394 2.152 -8.780 1.00 94.69 86 ILE A C 1
ATOM 712 O O . ILE A 1 86 ? 8.596 1.762 -9.927 1.00 94.69 86 ILE A O 1
ATOM 716 N N . ARG A 1 87 ? 8.574 3.441 -8.458 1.00 94.50 87 ARG A N 1
ATOM 717 C CA . ARG A 1 87 ? 9.044 4.444 -9.432 1.00 94.50 87 ARG A CA 1
ATOM 718 C C . ARG A 1 87 ? 10.446 4.138 -9.957 1.00 94.50 87 ARG A C 1
ATOM 720 O O . ARG A 1 87 ? 10.688 4.314 -11.149 1.00 94.50 87 ARG A O 1
ATOM 727 N N . LYS A 1 88 ? 11.371 3.705 -9.091 1.00 94.44 88 LYS A N 1
ATOM 728 C CA . LYS A 1 88 ? 12.724 3.291 -9.498 1.00 94.44 88 LYS A CA 1
ATOM 729 C C . LYS A 1 88 ? 12.662 2.060 -10.402 1.00 94.44 88 LYS A C 1
ATOM 731 O O . LYS A 1 88 ? 13.277 2.072 -11.462 1.00 94.44 88 LYS A O 1
ATOM 736 N N . TRP A 1 89 ? 11.858 1.067 -10.029 1.00 95.56 89 TRP A N 1
ATOM 737 C CA . TRP A 1 89 ? 11.628 -0.130 -10.835 1.00 95.56 89 TRP A CA 1
ATOM 738 C C . TRP A 1 89 ? 11.116 0.215 -12.244 1.00 95.56 89 TRP A C 1
ATOM 740 O O . TRP A 1 89 ? 11.692 -0.242 -13.226 1.00 95.56 89 TRP A O 1
ATOM 750 N N . LYS A 1 90 ? 10.125 1.113 -12.368 1.00 94.12 90 LYS A N 1
ATOM 751 C CA . LYS A 1 90 ? 9.600 1.543 -13.679 1.00 94.12 90 LYS A CA 1
ATOM 752 C C . LYS A 1 90 ? 10.663 2.180 -14.567 1.00 94.12 90 LYS A C 1
ATOM 754 O O . LYS A 1 90 ? 10.706 1.906 -15.760 1.00 94.12 90 LYS A O 1
ATOM 759 N N . LYS A 1 91 ? 11.537 3.016 -13.997 1.00 93.19 91 LYS A N 1
ATOM 760 C CA . LYS A 1 91 ? 12.641 3.624 -14.756 1.00 93.19 91 LYS A CA 1
ATOM 761 C C . LYS A 1 91 ? 13.578 2.562 -15.333 1.00 93.19 91 LYS A C 1
ATOM 763 O O . LYS A 1 91 ? 13.951 2.668 -16.492 1.00 93.19 91 LYS A O 1
ATOM 768 N N . LEU A 1 92 ? 13.913 1.537 -14.550 1.00 92.50 92 LEU A N 1
ATOM 769 C CA . LEU A 1 92 ? 14.769 0.435 -15.000 1.00 92.50 92 LEU A CA 1
ATOM 770 C C . LEU A 1 92 ? 14.076 -0.429 -16.061 1.00 92.50 92 LEU A C 1
ATOM 772 O O . LEU A 1 92 ? 14.717 -0.839 -17.024 1.00 92.50 92 LEU A O 1
ATOM 776 N N . ALA A 1 93 ? 12.768 -0.659 -15.918 1.00 89.81 93 ALA A N 1
ATOM 777 C CA . ALA A 1 93 ? 11.973 -1.387 -16.903 1.00 89.81 93 ALA A CA 1
ATOM 778 C C . ALA A 1 93 ? 11.912 -0.668 -18.260 1.00 89.81 93 ALA A C 1
ATOM 780 O O . ALA A 1 93 ? 12.001 -1.328 -19.286 1.00 89.81 93 ALA A O 1
ATOM 781 N N . LEU A 1 94 ? 11.818 0.665 -18.259 1.00 84.50 94 LEU A N 1
ATOM 782 C CA . LEU A 1 94 ? 11.806 1.486 -19.476 1.00 84.50 94 LEU A CA 1
ATOM 783 C C . LEU A 1 94 ? 13.183 1.640 -20.136 1.00 84.50 94 LEU A C 1
ATOM 785 O O . LEU A 1 94 ? 13.249 1.831 -21.339 1.00 84.50 94 LEU A O 1
ATOM 789 N N . GLN A 1 95 ? 14.273 1.604 -19.364 1.00 78.75 95 GLN A N 1
ATOM 790 C CA . GLN A 1 95 ? 15.641 1.761 -19.883 1.00 78.75 95 GLN A CA 1
ATOM 791 C C . GLN A 1 95 ? 16.235 0.469 -20.461 1.00 78.75 95 GLN A C 1
ATOM 793 O O . GLN A 1 95 ? 17.208 0.533 -21.205 1.00 78.75 95 GLN A O 1
ATOM 798 N N . LYS A 1 96 ? 15.708 -0.694 -20.060 1.00 64.19 96 LYS A N 1
ATOM 799 C CA . LYS A 1 96 ? 16.189 -2.026 -20.471 1.00 64.19 96 LYS A CA 1
ATOM 800 C C . LYS A 1 96 ? 15.221 -2.746 -21.427 1.00 64.19 96 LYS A C 1
ATOM 802 O O . LYS A 1 96 ? 15.347 -3.958 -21.593 1.00 64.19 96 LYS A O 1
ATOM 807 N N . ASN A 1 97 ? 14.257 -2.017 -21.989 1.00 52.94 97 ASN A N 1
ATOM 808 C CA . ASN A 1 97 ? 13.384 -2.439 -23.088 1.00 52.94 97 ASN A CA 1
ATOM 809 C C . ASN A 1 97 ? 13.745 -1.624 -24.333 1.00 52.94 97 ASN A C 1
ATOM 811 O O . ASN A 1 97 ? 13.569 -2.173 -25.439 1.00 52.94 97 ASN A O 1
#